Protein AF-A0A525VK36-F1 (afdb_monomer)

Secondary structure (DSSP, 8-state):
---HHHHHHHHHHHHHHHHHHHHHHHHHHHHHHHTT----SHHHHHHHHHHTTSS---HHHHHHHHHHHHGGGTTSTHHHHHHHHHHHHHHHHHHHHHHHHHS----SSTTS--------SSSSS--

Structure (mmCIF, N/CA/C/O backbone):
data_AF-A0A525VK36-F1
#
_entry.id   AF-A0A525VK36-F1
#
loop_
_atom_site.group_PDB
_atom_site.id
_atom_site.type_symbol
_atom_site.label_atom_id
_atom_site.label_alt_id
_atom_site.label_comp_id
_atom_site.label_asym_id
_atom_site.label_entity_id
_atom_site.label_seq_id
_atom_site.pdbx_PDB_ins_code
_atom_site.Cartn_x
_atom_site.Cartn_y
_atom_site.Cartn_z
_atom_site.occupancy
_atom_site.B_iso_or_equiv
_atom_site.auth_seq_id
_atom_site.auth_comp_id
_atom_site.auth_asym_id
_atom_site.auth_atom_id
_atom_site.pdbx_PDB_model_num
ATOM 1 N N . MET A 1 1 ? 21.761 -7.996 -21.242 1.00 42.81 1 MET A N 1
ATOM 2 C CA . MET A 1 1 ? 20.564 -7.701 -22.054 1.00 42.81 1 MET A CA 1
ATOM 3 C C . MET A 1 1 ? 19.357 -8.178 -21.277 1.00 42.81 1 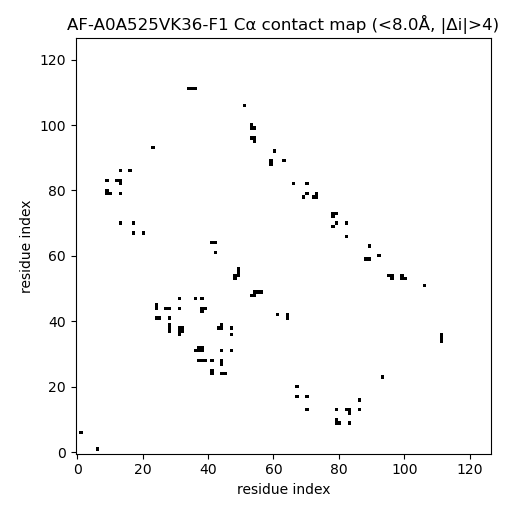MET A C 1
ATOM 5 O O . MET A 1 1 ? 19.270 -9.370 -21.020 1.00 42.81 1 MET A O 1
ATOM 9 N N . VAL A 1 2 ? 18.505 -7.260 -20.821 1.00 56.22 2 VAL A N 1
ATOM 10 C CA . VAL A 1 2 ? 17.192 -7.605 -20.259 1.00 56.22 2 VAL A CA 1
ATOM 11 C C . VAL A 1 2 ? 16.243 -7.714 -21.446 1.00 56.22 2 VAL A C 1
ATOM 13 O O . VAL A 1 2 ? 16.171 -6.794 -22.255 1.00 56.22 2 VAL A O 1
ATOM 16 N N . GLU A 1 3 ? 15.595 -8.859 -21.598 1.00 63.19 3 GLU A N 1
ATOM 17 C CA . GLU A 1 3 ? 14.672 -9.119 -22.700 1.00 63.19 3 GLU A CA 1
ATOM 18 C C . GLU A 1 3 ? 13.477 -8.142 -22.613 1.00 63.19 3 GLU A C 1
ATOM 20 O O . GLU A 1 3 ? 12.939 -7.947 -21.518 1.00 63.19 3 GLU A O 1
ATOM 25 N N . PRO A 1 4 ? 13.067 -7.475 -23.709 1.00 63.41 4 PRO A N 1
ATOM 26 C CA . PRO A 1 4 ? 12.094 -6.373 -23.663 1.00 63.41 4 PRO A CA 1
ATOM 27 C C . PRO A 1 4 ? 10.720 -6.789 -23.113 1.00 63.41 4 PRO A C 1
ATOM 29 O O . PRO A 1 4 ? 10.034 -5.984 -22.482 1.00 63.41 4 PRO A O 1
ATOM 32 N N . GLU A 1 5 ? 10.343 -8.059 -23.275 1.00 69.12 5 GLU A N 1
ATOM 33 C CA . GLU A 1 5 ? 9.128 -8.635 -22.691 1.00 69.12 5 GLU A CA 1
ATOM 34 C C . GLU A 1 5 ? 9.159 -8.609 -21.154 1.00 69.12 5 GLU A C 1
ATOM 36 O O . GLU A 1 5 ? 8.169 -8.262 -20.509 1.00 69.12 5 GLU A O 1
ATOM 41 N N . PHE A 1 6 ? 10.321 -8.876 -20.552 1.00 81.44 6 PHE A N 1
ATOM 42 C CA . PHE A 1 6 ? 10.479 -8.861 -19.100 1.00 81.44 6 PHE A CA 1
ATOM 43 C C . PHE A 1 6 ? 10.307 -7.453 -18.519 1.00 81.44 6 PHE A C 1
ATOM 45 O O . PHE A 1 6 ? 9.685 -7.294 -17.469 1.00 81.44 6 PHE A O 1
ATOM 52 N N . ALA A 1 7 ? 10.822 -6.427 -19.204 1.00 84.12 7 ALA A N 1
ATOM 53 C CA . ALA A 1 7 ? 10.672 -5.038 -18.772 1.00 84.12 7 ALA A CA 1
ATOM 54 C C . ALA A 1 7 ? 9.198 -4.601 -18.781 1.00 84.12 7 ALA A C 1
ATOM 56 O O . ALA A 1 7 ? 8.715 -4.060 -17.787 1.00 84.12 7 ALA A O 1
ATOM 57 N N . LEU A 1 8 ? 8.460 -4.924 -19.849 1.00 88.50 8 LEU A N 1
ATOM 58 C CA . LEU A 1 8 ? 7.035 -4.607 -19.953 1.00 88.50 8 LEU A CA 1
ATOM 59 C C . LEU A 1 8 ? 6.207 -5.306 -18.865 1.00 88.50 8 LEU A C 1
ATOM 61 O O . LEU A 1 8 ? 5.377 -4.672 -18.212 1.00 88.50 8 LEU A O 1
ATOM 65 N N . VAL A 1 9 ? 6.439 -6.604 -18.642 1.00 90.75 9 VAL A N 1
ATOM 66 C CA . VAL A 1 9 ? 5.733 -7.380 -17.607 1.00 90.75 9 VAL A CA 1
ATOM 67 C C . VAL A 1 9 ? 6.035 -6.837 -16.211 1.00 90.75 9 VAL A C 1
ATOM 69 O O . VAL A 1 9 ? 5.120 -6.672 -15.399 1.00 90.75 9 VAL A O 1
ATOM 72 N N . ARG A 1 10 ? 7.304 -6.521 -15.936 1.00 90.06 10 ARG A N 1
ATOM 73 C CA . ARG A 1 10 ? 7.746 -5.932 -14.669 1.00 90.06 10 ARG A CA 1
ATOM 74 C C . ARG A 1 10 ? 7.040 -4.608 -14.400 1.00 90.06 10 ARG A C 1
ATOM 76 O O . ARG A 1 10 ? 6.464 -4.432 -13.328 1.00 90.06 10 ARG A O 1
ATOM 83 N N . ASP A 1 11 ? 7.052 -3.701 -15.368 1.00 89.62 11 ASP A N 1
ATOM 84 C CA . ASP A 1 11 ? 6.496 -2.360 -15.200 1.00 89.62 11 ASP A CA 1
ATOM 85 C C . ASP A 1 11 ? 4.963 -2.411 -15.081 1.00 89.62 11 ASP A C 1
ATOM 87 O O . ASP A 1 11 ? 4.377 -1.726 -14.239 1.00 89.62 11 ASP A O 1
ATOM 91 N N . ALA A 1 12 ? 4.303 -3.312 -15.820 1.00 92.31 12 ALA A N 1
ATOM 92 C CA . ALA A 1 12 ? 2.876 -3.582 -15.662 1.00 92.31 12 ALA A CA 1
ATOM 93 C C . ALA A 1 12 ? 2.535 -4.122 -14.261 1.00 92.31 12 ALA A C 1
ATOM 95 O O . ALA A 1 12 ? 1.540 -3.708 -13.661 1.00 92.31 12 ALA A O 1
ATOM 96 N N . ALA A 1 13 ? 3.354 -5.023 -13.711 1.00 92.69 13 ALA A N 1
ATOM 97 C CA . ALA A 1 13 ? 3.166 -5.546 -12.361 1.00 92.69 13 ALA A CA 1
ATOM 98 C C . ALA A 1 13 ? 3.373 -4.467 -11.287 1.00 92.69 13 ALA A C 1
ATOM 100 O O . ALA A 1 13 ? 2.565 -4.364 -10.364 1.00 92.69 13 ALA A O 1
ATOM 101 N N . ILE A 1 14 ? 4.394 -3.618 -11.434 1.00 91.88 14 ILE A N 1
ATOM 102 C CA . ILE A 1 14 ? 4.622 -2.469 -10.545 1.00 91.88 14 ILE A CA 1
ATOM 103 C C . ILE A 1 14 ? 3.436 -1.505 -10.608 1.00 91.88 14 ILE A C 1
ATOM 105 O O . ILE A 1 14 ? 2.961 -1.046 -9.570 1.00 91.88 14 ILE A O 1
ATOM 109 N N . LYS A 1 15 ? 2.887 -1.249 -11.802 1.00 92.69 15 LYS A N 1
ATOM 110 C CA . LYS A 1 15 ? 1.712 -0.383 -11.927 1.00 92.69 15 LYS A CA 1
ATOM 111 C C . LYS A 1 15 ? 0.479 -0.982 -11.253 1.00 92.69 15 LYS A C 1
ATOM 113 O O . LYS A 1 15 ? -0.263 -0.257 -10.592 1.00 92.69 15 LYS A O 1
ATOM 118 N N . ARG A 1 16 ? 0.287 -2.303 -11.365 1.00 94.81 16 A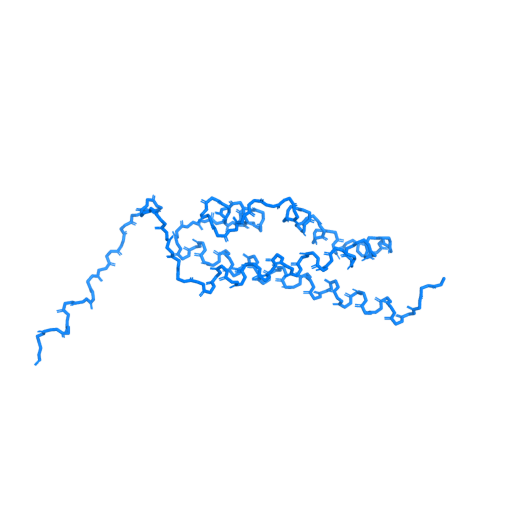RG A N 1
ATOM 119 C CA . ARG A 1 16 ? -0.759 -3.040 -10.633 1.00 94.81 16 ARG A CA 1
ATOM 120 C C . ARG A 1 16 ? -0.605 -2.917 -9.129 1.00 94.81 16 ARG A C 1
ATOM 122 O O . ARG A 1 16 ? -1.593 -2.676 -8.441 1.00 94.81 16 ARG A O 1
ATOM 129 N N . PHE A 1 17 ? 0.618 -3.033 -8.632 1.00 94.31 17 PHE A N 1
ATOM 130 C CA . PHE A 1 17 ? 0.920 -2.800 -7.229 1.00 94.31 17 PHE A CA 1
ATOM 131 C C . PHE A 1 17 ? 0.556 -1.376 -6.791 1.00 94.31 17 PHE A C 1
ATOM 133 O O . PHE A 1 17 ? -0.148 -1.220 -5.797 1.00 94.31 17 PHE A O 1
ATOM 140 N N . GLU A 1 18 ? 0.951 -0.354 -7.553 1.00 93.56 18 GLU A N 1
ATOM 141 C CA . GLU A 1 18 ? 0.729 1.055 -7.204 1.00 93.56 18 GLU A CA 1
ATOM 142 C C . GLU A 1 18 ? -0.758 1.387 -6.999 1.00 93.56 18 GLU A C 1
ATOM 144 O O . GLU A 1 18 ? -1.134 1.926 -5.955 1.00 93.56 18 GLU A O 1
ATOM 149 N N . PHE A 1 19 ? -1.625 1.037 -7.958 1.00 94.06 19 PHE A N 1
ATOM 150 C CA . PHE A 1 19 ? -3.055 1.321 -7.804 1.00 94.06 19 PHE A CA 1
ATOM 151 C C . PHE A 1 19 ? -3.736 0.382 -6.801 1.00 94.06 19 PHE A C 1
ATOM 153 O O . PHE A 1 19 ? -4.683 0.796 -6.139 1.00 94.06 19 PHE A O 1
ATOM 160 N N . THR A 1 20 ? -3.265 -0.863 -6.646 1.00 94.31 20 THR A N 1
ATOM 161 C CA . THR A 1 20 ? -3.819 -1.794 -5.646 1.00 94.31 20 THR A CA 1
ATOM 162 C C . THR A 1 20 ? -3.528 -1.294 -4.238 1.00 94.31 20 THR A C 1
ATOM 164 O O . THR A 1 20 ? -4.433 -1.249 -3.409 1.00 94.31 20 THR A O 1
ATOM 167 N N . TYR A 1 21 ? -2.297 -0.844 -3.986 1.00 94.12 21 TYR A N 1
ATOM 168 C CA . TYR A 1 21 ? -1.930 -0.171 -2.747 1.00 94.12 21 TYR A CA 1
ATOM 169 C C . TYR A 1 21 ? -2.859 1.017 -2.480 1.00 94.12 21 TYR A C 1
ATOM 171 O O . TYR A 1 21 ? -3.424 1.118 -1.392 1.00 94.12 21 TYR A O 1
ATOM 179 N N . GLU A 1 22 ? -3.050 1.885 -3.484 1.00 94.12 22 GLU A N 1
ATOM 180 C CA . GLU A 1 22 ? -3.881 3.088 -3.375 1.00 94.12 22 GLU A CA 1
ATOM 181 C C . GLU A 1 22 ? -5.335 2.771 -3.002 1.00 94.12 22 GLU A C 1
ATOM 183 O O . GLU A 1 22 ? -5.922 3.424 -2.139 1.00 94.12 22 GLU A O 1
ATOM 188 N N . LEU A 1 23 ? -5.904 1.741 -3.629 1.00 93.31 23 LEU A N 1
ATOM 189 C CA . LEU A 1 23 ? -7.253 1.268 -3.335 1.00 93.31 23 LEU A CA 1
ATOM 190 C C . LEU A 1 23 ? -7.357 0.687 -1.927 1.00 93.31 23 LEU A C 1
ATOM 192 O O . LEU A 1 23 ? -8.312 0.997 -1.217 1.00 93.31 23 LEU A O 1
ATOM 196 N N . VAL A 1 24 ? -6.383 -0.129 -1.514 1.00 90.88 24 VAL A N 1
ATOM 197 C CA . VAL A 1 24 ? -6.394 -0.760 -0.192 1.00 90.88 24 VAL A CA 1
ATOM 198 C C . VAL A 1 24 ? -6.364 0.305 0.894 1.00 90.88 24 VAL A C 1
ATOM 200 O O . VAL A 1 24 ? -7.286 0.344 1.700 1.00 90.88 24 VAL A O 1
ATOM 203 N N . TRP A 1 25 ? -5.389 1.219 0.911 1.00 91.12 25 TRP A N 1
ATOM 204 C CA . TRP A 1 25 ? -5.308 2.176 2.023 1.00 91.12 25 TRP A CA 1
ATOM 205 C C . TRP A 1 25 ? -6.506 3.142 2.065 1.00 91.12 25 TRP A C 1
ATOM 207 O O . TRP A 1 25 ? -6.908 3.552 3.152 1.00 91.12 25 TRP A O 1
ATOM 217 N N . LYS A 1 26 ? -7.132 3.453 0.920 1.00 93.06 26 LYS A N 1
ATOM 218 C CA . LYS A 1 26 ? -8.384 4.231 0.867 1.00 93.06 26 LYS A CA 1
ATOM 219 C C . LYS A 1 26 ? -9.602 3.456 1.358 1.00 93.06 26 LYS A C 1
ATOM 221 O O . LYS A 1 26 ? -10.449 4.029 2.039 1.00 93.06 26 LYS A O 1
ATOM 226 N N . ALA A 1 27 ? -9.699 2.164 1.048 1.00 90.38 27 ALA A N 1
ATOM 227 C CA . ALA A 1 27 ? -10.751 1.311 1.598 1.00 90.38 27 ALA A CA 1
ATOM 228 C C . ALA A 1 27 ? -10.652 1.253 3.128 1.00 90.38 27 ALA A C 1
ATOM 230 O O . ALA A 1 27 ? -11.646 1.390 3.833 1.00 90.38 27 ALA A O 1
ATOM 231 N N . VAL A 1 28 ? -9.430 1.140 3.638 1.00 87.75 28 VAL A N 1
ATOM 232 C CA . VAL A 1 28 ? -9.133 1.129 5.073 1.00 87.75 28 VAL A CA 1
ATOM 233 C C . VAL A 1 28 ? -9.457 2.456 5.727 1.00 87.75 28 VAL A C 1
ATOM 235 O O . VAL A 1 28 ? -10.125 2.482 6.753 1.00 87.75 28 VAL A O 1
ATOM 238 N N . GLN A 1 29 ? -9.035 3.557 5.108 1.00 91.94 29 GLN A N 1
ATOM 239 C CA . GLN A 1 29 ? -9.388 4.899 5.549 1.00 91.94 29 GLN A CA 1
ATOM 240 C C . GLN A 1 29 ? -10.901 5.055 5.681 1.00 91.94 29 GLN A C 1
ATOM 242 O O . GLN A 1 29 ? -11.371 5.574 6.688 1.00 91.94 29 GLN A O 1
ATOM 247 N N . ARG A 1 30 ? -11.668 4.571 4.696 1.00 90.75 30 ARG A N 1
ATOM 248 C CA . ARG A 1 30 ? -13.126 4.635 4.754 1.00 90.75 30 ARG A CA 1
ATOM 249 C C . ARG A 1 30 ? -13.685 3.851 5.940 1.00 90.75 30 ARG A C 1
ATOM 251 O O . ARG A 1 30 ? -14.530 4.376 6.652 1.00 90.75 30 ARG A O 1
ATOM 258 N N . VAL A 1 31 ? -13.184 2.642 6.177 1.00 86.06 31 VAL A N 1
ATOM 259 C CA . VAL A 1 31 ? -13.625 1.828 7.318 1.00 86.06 31 VAL A CA 1
ATOM 260 C C . VAL A 1 31 ? -13.280 2.487 8.655 1.00 86.06 31 VAL A C 1
ATOM 262 O O . VAL A 1 31 ? -14.119 2.518 9.549 1.00 86.06 31 VAL A O 1
ATOM 265 N N . LEU A 1 32 ? -12.079 3.053 8.789 1.00 86.38 32 LEU A N 1
ATOM 266 C CA . LEU A 1 32 ? -11.673 3.779 9.994 1.00 86.38 32 LEU A CA 1
ATOM 267 C C . LEU A 1 32 ? -12.548 5.019 10.226 1.00 86.38 32 LEU A C 1
ATOM 269 O O . LEU A 1 32 ? -12.994 5.250 11.348 1.00 86.38 32 LEU A O 1
ATOM 273 N N . TRP A 1 33 ? -12.867 5.772 9.170 1.00 90.12 33 TRP A N 1
ATOM 274 C CA . TRP A 1 33 ? -13.772 6.920 9.258 1.00 90.12 33 TRP A CA 1
ATOM 275 C C . TRP A 1 33 ? -15.184 6.530 9.685 1.00 90.12 33 TRP A C 1
ATOM 277 O O . TRP A 1 33 ? -15.757 7.208 10.534 1.00 90.12 33 TRP A O 1
ATOM 287 N N . ASP A 1 34 ? -15.719 5.426 9.161 1.00 86.56 34 ASP A N 1
ATOM 288 C CA . ASP A 1 34 ? -17.028 4.906 9.574 1.00 86.56 34 ASP A CA 1
ATOM 289 C C . ASP A 1 34 ? -17.026 4.474 11.065 1.00 86.56 34 ASP A C 1
ATOM 291 O O . ASP A 1 34 ? -18.076 4.438 11.703 1.00 86.56 34 ASP A O 1
ATOM 295 N N . GLN A 1 35 ? -15.848 4.206 11.648 1.00 83.00 35 GLN A N 1
ATOM 296 C CA . GLN A 1 35 ? -15.638 3.922 13.077 1.00 83.00 35 GLN A CA 1
ATOM 297 C C . GLN A 1 35 ? -15.289 5.166 13.918 1.00 83.00 35 GLN A C 1
ATOM 299 O O . GLN A 1 35 ? -15.029 5.040 15.114 1.00 83.00 35 GLN A O 1
ATOM 304 N N . GLY A 1 36 ? -15.262 6.361 13.320 1.00 87.50 36 GLY A N 1
ATOM 305 C CA . GLY A 1 36 ? -14.899 7.612 13.996 1.00 87.5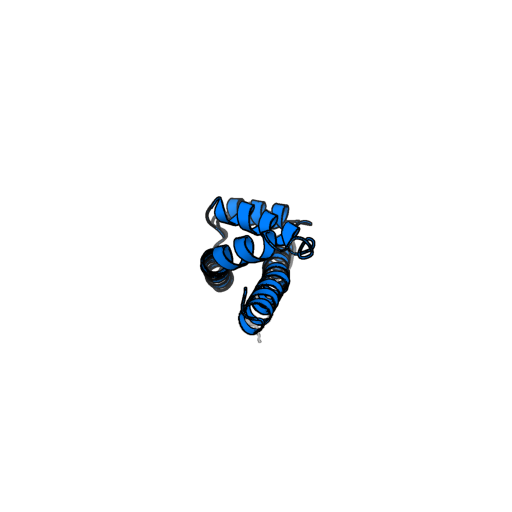0 36 GLY A CA 1
ATOM 306 C C . GLY A 1 36 ? -13.392 7.864 14.130 1.00 87.50 36 GLY A C 1
ATOM 307 O O . GLY A 1 36 ? -12.991 8.867 14.721 1.00 87.50 36 GLY A O 1
ATOM 308 N N . VAL A 1 37 ? -12.541 7.003 13.563 1.00 88.62 37 VAL A N 1
ATOM 309 C CA . VAL A 1 37 ? -11.080 7.153 13.578 1.00 88.62 37 VAL A CA 1
ATOM 310 C C . VAL A 1 37 ? -10.628 7.903 12.328 1.00 88.62 37 VAL A C 1
ATOM 312 O O . VAL A 1 37 ? -10.670 7.383 11.214 1.00 88.62 37 VAL A O 1
ATOM 315 N N . LEU A 1 38 ? -10.170 9.144 12.497 1.00 89.62 38 LEU A N 1
ATOM 316 C CA . LEU A 1 38 ? -9.710 9.977 11.387 1.00 89.62 38 LEU A CA 1
ATOM 317 C C . LEU A 1 38 ? -8.248 9.694 11.032 1.00 89.62 38 LEU A C 1
ATOM 319 O O . LEU A 1 38 ? -7.340 9.983 11.804 1.00 89.62 38 LEU A O 1
ATOM 323 N N . CYS A 1 39 ? -8.009 9.216 9.810 1.00 91.38 39 CYS A N 1
ATOM 324 C CA . CYS A 1 39 ? -6.672 9.129 9.230 1.00 91.38 39 CYS A CA 1
ATOM 325 C C . CYS A 1 39 ? -6.620 9.820 7.857 1.00 91.38 39 CYS A C 1
ATOM 327 O O . CYS A 1 39 ? -7.553 9.722 7.062 1.00 91.38 39 CYS A O 1
ATOM 329 N N . HIS A 1 40 ? -5.526 10.531 7.563 1.00 90.88 40 HIS A N 1
ATOM 330 C CA . HIS A 1 40 ? -5.380 11.337 6.334 1.00 90.88 40 HIS A CA 1
ATOM 331 C C . HIS A 1 40 ? -4.199 10.925 5.449 1.00 90.88 40 HIS A C 1
ATOM 333 O O . HIS A 1 40 ? -4.029 11.451 4.352 1.00 90.88 40 HIS A O 1
ATOM 339 N N . SER A 1 41 ? -3.378 9.983 5.907 1.00 92.12 41 SER A N 1
ATOM 340 C CA . SER A 1 41 ? -2.243 9.456 5.155 1.00 92.12 41 SER A CA 1
ATOM 341 C C . SER A 1 41 ? -2.245 7.937 5.220 1.00 92.12 41 SER A C 1
ATOM 343 O O . SER A 1 41 ? -2.681 7.366 6.214 1.00 92.12 41 SER A O 1
ATOM 345 N N . SER A 1 42 ? -1.718 7.278 4.189 1.00 91.44 42 SER A N 1
ATOM 346 C CA . SER A 1 42 ? -1.608 5.813 4.160 1.00 91.44 42 SER A CA 1
ATOM 347 C C . SER A 1 42 ? -0.823 5.260 5.356 1.00 91.44 42 SER A C 1
ATOM 349 O O . SER A 1 42 ? -1.266 4.305 5.987 1.00 91.44 42 SER A O 1
ATOM 351 N N . LYS A 1 43 ? 0.282 5.917 5.734 1.00 91.00 43 LYS A N 1
ATOM 352 C CA . LYS A 1 43 ? 1.055 5.589 6.942 1.00 91.00 43 LYS A CA 1
ATOM 353 C C . LYS A 1 43 ? 0.237 5.768 8.225 1.00 91.00 43 LYS A C 1
ATOM 355 O O . LYS A 1 43 ? 0.288 4.905 9.093 1.00 91.00 43 LYS A O 1
ATOM 360 N N . GLY A 1 44 ? -0.519 6.862 8.337 1.00 91.00 44 GLY A N 1
ATOM 361 C CA . GLY A 1 44 ? -1.394 7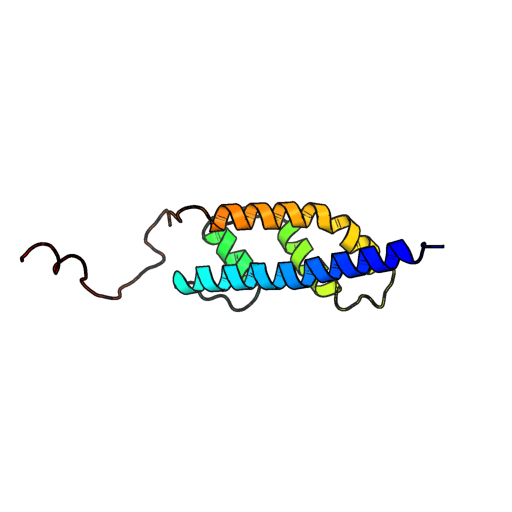.111 9.484 1.00 91.00 44 GLY A CA 1
ATOM 362 C C . GLY A 1 44 ? -2.503 6.068 9.589 1.00 91.00 44 GLY A C 1
ATOM 363 O O . GLY A 1 44 ? -2.652 5.446 10.629 1.00 91.00 44 GLY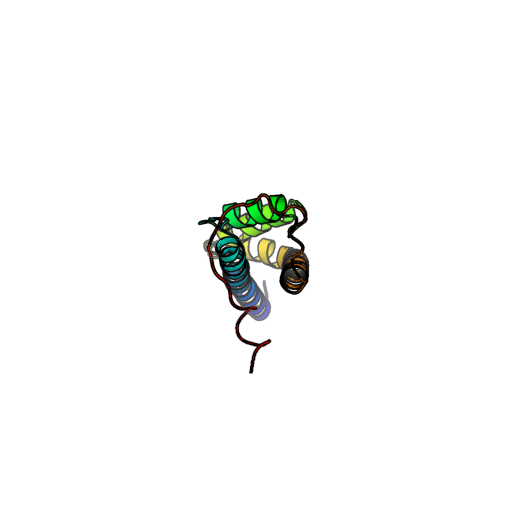 A O 1
ATOM 364 N N . CYS A 1 45 ? -3.213 5.803 8.490 1.00 91.06 45 CYS A N 1
ATOM 365 C CA . CYS A 1 45 ? -4.264 4.789 8.453 1.00 91.06 45 CYS A CA 1
ATOM 366 C C . CYS A 1 45 ? -3.721 3.409 8.827 1.00 91.06 45 CYS A C 1
ATOM 368 O O . CYS A 1 45 ? -4.328 2.714 9.630 1.00 91.06 45 CYS A O 1
ATOM 370 N N . LEU A 1 46 ? -2.547 3.032 8.312 1.00 88.88 46 LEU A N 1
ATOM 371 C CA . LEU A 1 46 ? -1.900 1.781 8.689 1.00 88.88 46 LEU A CA 1
ATOM 372 C C . LEU A 1 46 ? -1.571 1.729 10.193 1.00 88.88 46 LEU A C 1
ATOM 374 O O . LEU A 1 46 ? -1.846 0.717 10.832 1.00 88.88 46 LEU A O 1
ATOM 378 N N . SER A 1 47 ? -1.031 2.805 10.769 1.00 88.94 47 SER A N 1
ATOM 379 C CA . SER A 1 47 ? -0.760 2.871 12.211 1.00 88.94 47 SER A CA 1
ATOM 380 C C . SER A 1 47 ? -2.028 2.625 13.032 1.00 88.94 47 SER A C 1
ATOM 382 O O . SER A 1 47 ? -2.013 1.816 13.956 1.00 88.94 47 SER A O 1
ATOM 384 N N . GLU A 1 48 ? -3.142 3.254 12.651 1.00 89.12 48 GLU A N 1
ATOM 385 C CA . GLU A 1 48 ? -4.434 3.040 13.312 1.00 89.12 48 GLU A CA 1
ATOM 386 C C . GLU A 1 48 ? -4.910 1.595 13.184 1.00 89.12 48 GLU A C 1
ATOM 388 O O . GLU A 1 48 ? -5.461 1.027 14.121 1.00 89.12 48 GLU A O 1
ATOM 393 N N . THR A 1 49 ? -4.638 0.937 12.058 1.00 85.44 49 THR A N 1
ATOM 394 C CA . THR A 1 49 ? -5.039 -0.465 11.883 1.00 85.44 49 THR A CA 1
ATOM 395 C C . THR A 1 49 ? -4.288 -1.435 12.780 1.00 85.44 49 THR A C 1
ATOM 397 O O . THR A 1 49 ? -4.841 -2.482 13.118 1.00 85.44 49 THR A O 1
ATOM 400 N N . PHE A 1 50 ? -3.074 -1.088 13.212 1.00 86.50 50 PHE A N 1
ATOM 401 C CA . PHE A 1 50 ? -2.365 -1.841 14.245 1.00 86.50 50 PHE A CA 1
ATOM 402 C C . PHE A 1 50 ? -2.988 -1.594 15.622 1.00 86.50 50 PHE A C 1
ATOM 404 O O . PHE A 1 50 ? -3.255 -2.551 16.346 1.00 86.50 50 PHE A O 1
ATOM 411 N N . THR A 1 51 ? -3.314 -0.338 15.946 1.00 84.56 51 THR A N 1
ATOM 412 C CA . THR A 1 51 ? -3.994 0.035 17.200 1.00 84.56 51 THR A CA 1
ATOM 413 C C . THR A 1 51 ? -5.362 -0.640 17.338 1.00 84.56 51 THR A C 1
ATOM 415 O O . THR A 1 51 ? -5.700 -1.155 18.401 1.00 84.56 51 THR A O 1
ATOM 418 N N . CYS A 1 52 ? -6.138 -0.697 16.254 1.00 79.81 52 CYS A N 1
ATOM 419 C CA . CYS A 1 52 ? -7.448 -1.346 16.216 1.00 79.81 52 CYS A CA 1
ATOM 420 C C . CYS A 1 52 ? -7.371 -2.882 16.117 1.00 79.81 52 CYS A C 1
ATOM 422 O O . CYS A 1 52 ? -8.410 -3.542 16.130 1.00 79.81 52 CYS A O 1
ATOM 424 N N . GLY A 1 53 ? -6.172 -3.464 15.989 1.00 79.50 53 GLY A N 1
ATOM 425 C CA . GLY A 1 53 ? -5.974 -4.912 15.863 1.00 79.50 53 GLY A CA 1
ATOM 426 C C . GLY A 1 53 ? -6.428 -5.510 14.526 1.00 79.50 53 GLY A C 1
ATOM 427 O O . GLY A 1 53 ? -6.615 -6.723 14.432 1.00 79.50 53 GLY A O 1
ATOM 428 N N . LEU A 1 54 ? -6.611 -4.684 13.492 1.00 78.06 54 LEU A N 1
ATOM 429 C CA . LEU A 1 54 ? -6.996 -5.124 12.149 1.00 78.06 54 LEU A CA 1
ATOM 430 C C . LEU A 1 54 ? -5.837 -5.808 11.417 1.00 78.06 54 LEU A C 1
ATOM 432 O O . LEU A 1 54 ? -6.031 -6.775 10.681 1.00 78.06 54 LEU A O 1
ATOM 436 N N . ALA A 1 55 ? -4.630 -5.284 11.605 1.00 80.81 55 ALA A N 1
ATOM 437 C CA . ALA A 1 55 ? -3.410 -5.830 11.041 1.00 80.81 55 ALA A CA 1
ATOM 438 C C . ALA A 1 55 ? -2.397 -6.088 12.157 1.00 80.81 55 ALA A C 1
ATOM 440 O O . ALA A 1 55 ? -2.390 -5.411 13.183 1.00 80.81 55 ALA A O 1
ATOM 441 N N . GLN A 1 56 ? -1.530 -7.076 11.953 1.00 81.69 56 GLN A N 1
ATOM 442 C CA . GLN A 1 56 ? -0.377 -7.277 12.824 1.00 81.69 56 GLN A CA 1
ATOM 443 C C . GLN A 1 56 ? 0.725 -6.298 12.436 1.00 81.69 56 GLN A C 1
ATOM 445 O O . GLN A 1 56 ? 0.959 -6.076 11.242 1.00 81.69 56 GLN A O 1
ATOM 450 N N . ASP A 1 57 ? 1.411 -5.770 13.447 1.00 80.50 57 ASP A N 1
ATOM 451 C CA . ASP A 1 57 ? 2.618 -4.979 13.252 1.00 80.50 57 ASP A CA 1
ATOM 452 C C . ASP A 1 57 ? 3.670 -5.847 12.549 1.00 80.50 57 ASP A C 1
ATOM 454 O O . ASP A 1 57 ? 4.152 -6.851 13.080 1.00 80.50 57 ASP A O 1
ATOM 458 N N . ASN A 1 58 ? 3.939 -5.512 11.291 1.00 86.44 58 ASN A N 1
ATOM 459 C CA . ASN A 1 58 ? 4.869 -6.227 10.436 1.00 86.44 58 ASN A CA 1
ATOM 460 C C . ASN A 1 58 ? 5.732 -5.195 9.699 1.00 86.44 58 ASN A C 1
ATOM 462 O O . ASN A 1 58 ? 5.185 -4.363 8.965 1.00 86.44 58 ASN A O 1
ATOM 466 N N . PRO A 1 59 ? 7.071 -5.260 9.817 1.00 88.19 59 PRO A N 1
ATOM 467 C CA . PRO A 1 59 ? 7.969 -4.297 9.179 1.00 88.19 59 PRO A CA 1
ATOM 468 C C . PRO A 1 59 ? 7.834 -4.263 7.650 1.00 88.19 59 PRO A C 1
ATOM 470 O O . PRO A 1 59 ? 8.143 -3.245 7.027 1.00 88.19 59 PRO A O 1
ATOM 473 N N . LEU A 1 60 ? 7.317 -5.332 7.028 1.00 90.94 60 LEU A N 1
ATOM 474 C CA . LEU A 1 60 ? 7.036 -5.364 5.592 1.00 90.94 60 LEU A CA 1
ATOM 475 C C . LEU A 1 60 ? 6.038 -4.285 5.158 1.00 90.94 60 LEU A C 1
ATOM 477 O O . LEU A 1 60 ? 6.104 -3.841 4.014 1.00 90.94 60 LEU A O 1
ATOM 481 N N . TRP A 1 61 ? 5.153 -3.826 6.047 1.00 89.44 61 TRP A N 1
ATOM 482 C CA . TRP A 1 61 ? 4.242 -2.731 5.733 1.00 89.44 61 TRP A CA 1
ATOM 483 C C . TRP A 1 61 ? 4.975 -1.413 5.504 1.00 89.44 61 TRP A C 1
ATOM 485 O O . TRP A 1 61 ? 4.694 -0.717 4.532 1.00 89.44 61 TRP A O 1
ATOM 495 N N . ILE A 1 62 ? 5.932 -1.085 6.374 1.00 89.56 62 ILE A N 1
ATOM 496 C CA . ILE A 1 62 ? 6.733 0.140 6.260 1.00 89.56 62 ILE A CA 1
ATOM 497 C C . ILE A 1 62 ? 7.532 0.093 4.959 1.00 89.56 62 ILE A C 1
ATOM 499 O O . ILE A 1 62 ? 7.457 1.026 4.161 1.00 89.56 62 ILE A O 1
ATOM 503 N N . ARG A 1 63 ? 8.183 -1.045 4.693 1.00 93.00 63 ARG A N 1
ATOM 504 C CA . ARG A 1 63 ? 8.901 -1.276 3.436 1.00 93.00 63 ARG A CA 1
ATOM 505 C C . ARG A 1 63 ? 7.988 -1.126 2.217 1.00 93.00 63 ARG A C 1
ATOM 507 O O . ARG A 1 63 ? 8.396 -0.538 1.229 1.00 93.00 63 ARG A O 1
ATOM 514 N N . MET A 1 64 ? 6.748 -1.616 2.270 1.00 93.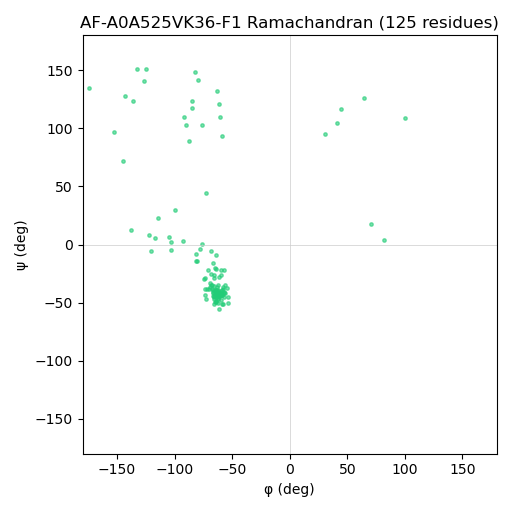75 64 MET A N 1
ATOM 515 C CA . MET A 1 64 ? 5.790 -1.466 1.168 1.00 93.75 64 MET A CA 1
ATOM 516 C C . MET A 1 64 ? 5.410 0.001 0.910 1.00 93.75 64 MET A C 1
ATOM 518 O O . MET A 1 64 ? 5.276 0.404 -0.245 1.00 93.75 64 MET A O 1
ATOM 522 N N . ILE A 1 65 ? 5.238 0.807 1.965 1.00 92.50 65 ILE A N 1
ATOM 523 C CA . ILE A 1 65 ? 4.961 2.250 1.848 1.00 92.50 65 ILE A CA 1
ATOM 524 C C . ILE A 1 65 ? 6.148 2.972 1.189 1.00 92.50 65 ILE A C 1
ATOM 526 O O . ILE A 1 65 ? 5.959 3.846 0.335 1.00 92.50 65 ILE A O 1
ATOM 530 N N . GLU A 1 66 ? 7.368 2.601 1.574 1.00 91.25 66 GLU A N 1
ATOM 531 C CA . GLU A 1 66 ? 8.604 3.123 0.987 1.00 91.25 66 GLU A CA 1
ATOM 532 C C . GLU A 1 66 ? 8.740 2.706 -0.484 1.00 91.25 66 GLU A C 1
ATOM 534 O O . GLU A 1 66 ? 8.860 3.576 -1.346 1.00 91.25 66 GLU A O 1
ATOM 539 N N . ASP A 1 67 ? 8.594 1.415 -0.799 1.00 92.19 67 ASP A N 1
ATOM 540 C CA . ASP A 1 67 ? 8.643 0.887 -2.170 1.00 92.19 67 ASP A CA 1
ATOM 541 C C . ASP A 1 67 ? 7.581 1.548 -3.063 1.00 92.19 67 ASP A C 1
ATOM 543 O O . ASP A 1 67 ? 7.882 1.911 -4.201 1.00 92.19 67 ASP A O 1
ATOM 547 N N . ARG A 1 68 ? 6.369 1.814 -2.546 1.00 91.38 68 ARG A N 1
ATOM 548 C CA . ARG A 1 68 ? 5.349 2.604 -3.262 1.00 91.38 68 ARG A CA 1
ATOM 549 C C . ARG A 1 68 ? 5.807 4.032 -3.522 1.00 91.38 68 ARG A C 1
ATOM 551 O O . ARG A 1 68 ? 5.532 4.577 -4.584 1.00 91.38 68 ARG A O 1
ATOM 558 N N . SER A 1 69 ? 6.482 4.667 -2.572 1.00 89.06 69 SER A N 1
ATOM 559 C CA . SER A 1 69 ? 7.020 6.017 -2.778 1.00 89.06 69 SER A CA 1
ATOM 560 C C . SER A 1 69 ? 8.117 6.023 -3.846 1.00 89.06 69 SER A C 1
ATOM 562 O O . SER A 1 69 ? 8.277 7.015 -4.548 1.00 89.06 69 SER A O 1
ATOM 564 N N . PHE A 1 70 ? 8.810 4.900 -4.045 1.00 88.69 70 PHE A N 1
ATOM 565 C CA . PHE A 1 70 ? 9.809 4.742 -5.095 1.00 88.69 70 PHE A CA 1
ATOM 566 C C . PHE A 1 70 ? 9.251 4.413 -6.485 1.00 88.69 70 PHE A C 1
ATOM 568 O O . PHE A 1 70 ? 9.975 4.584 -7.467 1.00 88.69 70 PHE A O 1
ATOM 575 N N . THR A 1 71 ? 7.978 4.020 -6.629 1.00 87.25 71 THR A N 1
ATOM 576 C CA . THR A 1 71 ? 7.407 3.709 -7.957 1.00 87.25 71 THR A CA 1
ATOM 577 C C . THR A 1 71 ? 7.295 4.929 -8.874 1.00 87.25 71 THR A C 1
ATOM 579 O O . THR A 1 71 ? 7.158 4.762 -10.082 1.00 87.25 71 THR A O 1
ATOM 582 N N . VAL A 1 72 ? 7.391 6.156 -8.347 1.00 83.19 72 VAL A N 1
ATOM 583 C CA . VAL A 1 72 ? 7.466 7.384 -9.167 1.00 83.19 72 VAL A CA 1
ATOM 584 C C . VAL A 1 72 ? 8.879 7.653 -9.702 1.00 83.19 72 VAL A C 1
ATOM 586 O O . VAL A 1 72 ? 9.053 8.456 -10.615 1.00 83.19 72 VAL A O 1
ATOM 589 N N . HIS A 1 73 ? 9.889 6.963 -9.162 1.00 79.69 73 HIS A N 1
ATOM 590 C CA . HIS A 1 73 ? 11.301 7.085 -9.533 1.00 79.69 73 HIS A CA 1
ATOM 591 C C . HIS A 1 73 ? 11.759 5.965 -10.487 1.00 79.69 73 HIS A C 1
ATOM 593 O O . HIS A 1 73 ? 12.928 5.579 -10.508 1.00 79.69 73 HIS A O 1
ATOM 599 N N . THR A 1 74 ? 10.839 5.445 -11.305 1.00 69.50 74 THR A N 1
ATOM 600 C CA . THR A 1 74 ? 11.065 4.342 -12.261 1.00 69.50 74 THR A CA 1
ATOM 601 C C . THR A 1 74 ? 12.058 4.661 -13.379 1.00 69.50 74 THR A C 1
ATOM 603 O O . THR A 1 74 ? 12.482 3.747 -14.078 1.00 69.50 74 THR A O 1
ATOM 606 N N . TYR A 1 75 ? 12.494 5.919 -13.514 1.00 73.44 75 TYR A N 1
ATOM 607 C CA . TYR A 1 75 ? 13.590 6.316 -14.405 1.00 73.44 75 TYR A CA 1
ATOM 608 C C . TYR A 1 75 ? 14.951 5.724 -13.997 1.00 73.44 75 TYR A C 1
ATOM 610 O O . TYR A 1 75 ? 15.859 5.657 -14.821 1.00 73.44 75 TYR A O 1
ATOM 618 N N . ASN A 1 76 ? 15.118 5.287 -12.743 1.00 75.69 76 ASN A N 1
ATOM 619 C CA . ASN A 1 76 ? 16.293 4.536 -12.308 1.00 75.69 76 ASN A CA 1
ATOM 620 C C . ASN A 1 76 ? 16.040 3.033 -12.489 1.00 75.69 76 ASN A C 1
ATOM 622 O O . ASN A 1 76 ? 15.374 2.423 -11.659 1.00 75.69 76 ASN A O 1
ATOM 626 N N . GLU A 1 77 ? 16.608 2.422 -13.531 1.00 71.62 77 GLU A N 1
ATOM 627 C CA . GLU A 1 77 ? 16.344 1.023 -13.915 1.00 71.62 77 GLU A CA 1
ATOM 628 C C . GLU A 1 77 ? 16.629 -0.026 -12.821 1.00 71.62 77 GLU A C 1
ATOM 630 O O . GLU A 1 77 ? 16.064 -1.124 -12.854 1.00 71.62 77 GLU A O 1
ATOM 635 N N . SER A 1 78 ? 17.466 0.296 -11.828 1.00 77.88 78 SER A N 1
ATOM 636 C CA . SER A 1 78 ? 17.766 -0.609 -10.710 1.00 77.88 78 SER A CA 1
ATOM 637 C C . SER A 1 78 ? 16.614 -0.731 -9.699 1.00 77.88 78 SER A C 1
ATOM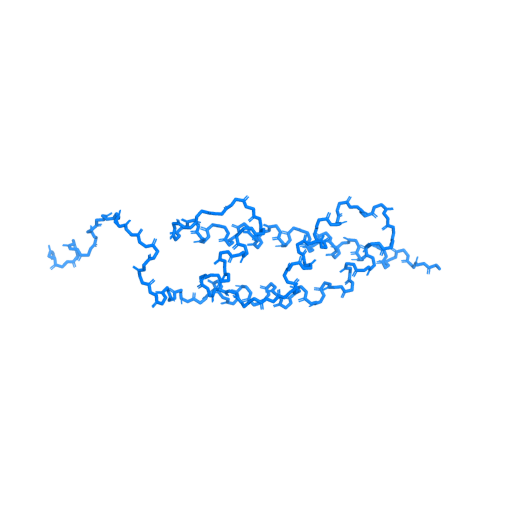 639 O O . SER A 1 78 ? 16.423 -1.795 -9.104 1.00 77.88 78 SER A O 1
ATOM 641 N N . MET A 1 79 ? 15.793 0.316 -9.557 1.00 82.06 79 MET A N 1
ATOM 642 C CA . MET A 1 79 ? 14.699 0.387 -8.580 1.00 82.06 79 MET A CA 1
ATOM 643 C C . MET A 1 79 ? 13.504 -0.516 -8.944 1.00 82.06 79 MET A C 1
ATOM 645 O O . MET A 1 79 ? 13.077 -1.297 -8.088 1.00 82.06 79 MET A O 1
ATOM 649 N N . PRO A 1 80 ? 12.992 -0.524 -10.195 1.00 82.50 80 PRO A N 1
ATOM 650 C CA . PRO A 1 80 ? 11.925 -1.431 -10.615 1.00 82.50 80 PRO A CA 1
ATOM 651 C C . PRO A 1 80 ? 12.240 -2.905 -10.358 1.00 82.50 80 PRO A C 1
ATOM 653 O O . PRO A 1 80 ? 11.359 -3.676 -9.988 1.00 82.50 80 PRO A O 1
ATOM 656 N N . VAL A 1 81 ? 13.500 -3.319 -10.532 1.00 86.44 81 VAL A N 1
ATOM 657 C CA . VAL A 1 81 ? 13.908 -4.715 -10.309 1.00 86.44 81 VAL A CA 1
ATOM 658 C C . VAL A 1 81 ? 13.802 -5.092 -8.831 1.00 86.44 81 VAL A C 1
ATOM 660 O O . VAL A 1 81 ? 13.346 -6.194 -8.522 1.00 86.44 81 VAL A O 1
ATOM 663 N N . ALA A 1 82 ? 14.195 -4.196 -7.924 1.00 88.25 82 ALA A N 1
ATOM 664 C CA . ALA A 1 82 ? 14.078 -4.421 -6.487 1.00 88.25 82 ALA A CA 1
ATOM 665 C C . ALA A 1 82 ? 12.605 -4.510 -6.052 1.00 88.25 82 ALA A C 1
ATOM 667 O O . ALA A 1 82 ? 12.218 -5.503 -5.438 1.00 88.25 82 ALA A O 1
ATOM 668 N N . ILE A 1 83 ? 11.776 -3.545 -6.468 1.00 90.06 83 ILE A N 1
ATOM 669 C CA . ILE A 1 83 ? 10.341 -3.501 -6.139 1.00 90.06 83 ILE A CA 1
ATOM 670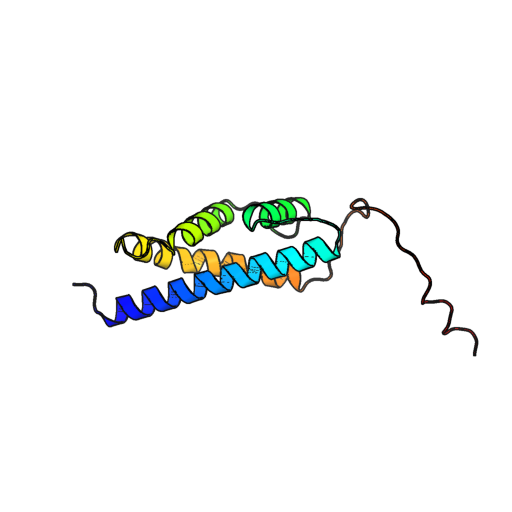 C C . ILE A 1 83 ? 9.627 -4.746 -6.677 1.00 90.06 83 ILE A C 1
ATOM 672 O O . ILE A 1 83 ? 8.866 -5.388 -5.955 1.00 90.06 83 ILE A O 1
ATOM 676 N N . TYR A 1 84 ? 9.911 -5.142 -7.924 1.00 90.94 84 TYR A N 1
ATOM 677 C CA . TYR A 1 84 ? 9.300 -6.320 -8.546 1.00 90.94 84 TYR A CA 1
ATOM 678 C C . TYR A 1 84 ? 9.553 -7.610 -7.753 1.00 90.94 84 TYR A C 1
ATOM 680 O O . TYR A 1 84 ? 8.666 -8.457 -7.647 1.00 90.94 84 TYR A O 1
ATOM 688 N N . ARG A 1 85 ? 10.743 -7.755 -7.153 1.00 90.94 85 ARG A N 1
ATOM 689 C CA . ARG A 1 85 ? 11.073 -8.904 -6.293 1.00 90.94 85 ARG A CA 1
ATOM 690 C C . ARG A 1 85 ? 10.277 -8.893 -4.984 1.00 90.94 85 ARG A C 1
ATOM 692 O O . ARG A 1 85 ? 9.880 -9.965 -4.534 1.00 90.94 85 ARG A O 1
ATOM 699 N N . SER A 1 86 ? 10.003 -7.715 -4.420 1.00 92.44 86 SER A N 1
ATOM 700 C CA . SER A 1 86 ? 9.201 -7.548 -3.198 1.00 92.44 86 SER A CA 1
ATOM 701 C C . SER A 1 86 ? 7.703 -7.834 -3.404 1.00 92.44 86 SER A C 1
ATOM 703 O O . SER A 1 86 ? 7.004 -8.154 -2.444 1.00 92.44 86 SER A O 1
ATOM 705 N N . LEU A 1 87 ? 7.177 -7.757 -4.638 1.00 92.50 87 LEU A N 1
ATOM 706 C CA . LEU A 1 87 ? 5.724 -7.817 -4.897 1.00 92.50 87 LEU A CA 1
ATOM 707 C C . LEU A 1 87 ? 5.034 -9.075 -4.353 1.00 92.50 87 LEU A C 1
ATOM 709 O O . LEU A 1 87 ? 3.892 -8.996 -3.902 1.00 92.50 87 LEU A O 1
ATOM 713 N N . LYS A 1 88 ? 5.716 -10.227 -4.366 1.00 90.12 88 LYS A N 1
ATOM 714 C CA . LYS A 1 88 ? 5.168 -11.478 -3.812 1.00 90.12 88 LYS A CA 1
ATOM 715 C C . LYS A 1 88 ? 4.907 -11.378 -2.308 1.00 90.12 88 LYS A C 1
ATOM 717 O O . LYS A 1 88 ? 3.926 -11.929 -1.818 1.00 90.12 88 LYS A O 1
ATOM 722 N N . GLU A 1 89 ? 5.764 -10.665 -1.580 1.00 91.69 89 GLU A N 1
ATOM 723 C CA . GLU A 1 89 ? 5.606 -10.436 -0.141 1.00 91.69 89 GLU A CA 1
ATOM 724 C C . GLU A 1 89 ? 4.418 -9.494 0.118 1.00 91.69 89 GLU A C 1
ATOM 726 O O . GLU A 1 89 ? 3.618 -9.726 1.025 1.00 91.69 89 GLU A O 1
ATOM 731 N N . TYR A 1 90 ? 4.236 -8.478 -0.734 1.00 93.44 90 TYR A N 1
ATOM 732 C CA . TYR A 1 90 ? 3.127 -7.520 -0.633 1.00 93.44 90 TYR A CA 1
ATOM 733 C C . TYR A 1 90 ? 1.767 -8.133 -0.951 1.00 93.44 90 TYR A C 1
ATOM 735 O O . TYR A 1 90 ? 0.768 -7.777 -0.328 1.00 93.44 90 TYR A O 1
ATOM 743 N N . GLU A 1 91 ? 1.711 -9.107 -1.861 1.00 91.31 91 GLU A N 1
ATOM 744 C CA . GLU A 1 91 ? 0.480 -9.850 -2.131 1.00 91.31 91 GLU A CA 1
ATOM 745 C C . GLU A 1 91 ? -0.072 -10.518 -0.857 1.00 91.31 91 GLU A C 1
ATOM 747 O O . GLU A 1 91 ? -1.277 -10.468 -0.591 1.00 91.31 91 GLU A O 1
ATOM 752 N N . LEU A 1 92 ? 0.804 -11.104 -0.031 1.00 90.25 92 LEU A N 1
ATOM 753 C CA . LEU A 1 92 ? 0.410 -11.739 1.230 1.00 90.25 92 LEU A CA 1
ATOM 754 C C . LEU A 1 92 ? -0.164 -10.723 2.221 1.00 90.25 92 LEU A C 1
ATOM 756 O O . LEU A 1 92 ? -1.166 -11.009 2.886 1.00 90.25 92 LEU A O 1
ATOM 760 N N . LEU A 1 93 ? 0.427 -9.526 2.274 1.00 89.62 93 LEU A N 1
ATOM 761 C CA . LEU A 1 93 ? -0.071 -8.419 3.084 1.00 89.62 93 LEU A CA 1
ATOM 762 C C . LEU A 1 93 ? -1.470 -7.987 2.633 1.00 89.62 93 LEU A C 1
ATOM 764 O O . LEU A 1 93 ? -2.389 -7.975 3.454 1.00 89.62 93 LEU A O 1
ATOM 768 N N . PHE A 1 94 ? -1.690 -7.745 1.337 1.00 89.75 94 PHE A N 1
ATOM 769 C CA . PHE A 1 94 ? -3.021 -7.388 0.827 1.00 89.75 94 PHE A CA 1
ATOM 770 C C . PHE A 1 94 ? -4.069 -8.471 1.106 1.00 89.75 94 PHE A C 1
ATOM 772 O O . PHE A 1 94 ? -5.185 -8.161 1.522 1.00 89.75 94 PHE A O 1
ATOM 779 N N . ARG A 1 95 ? -3.712 -9.753 0.963 1.00 88.50 95 ARG A N 1
ATOM 780 C CA . ARG A 1 95 ? -4.608 -10.873 1.299 1.00 88.50 95 ARG A CA 1
ATOM 781 C C . ARG A 1 95 ? -4.929 -10.954 2.789 1.00 88.50 95 ARG A C 1
ATOM 783 O O . ARG A 1 95 ? -6.035 -11.361 3.146 1.00 88.50 95 ARG A O 1
ATOM 790 N N . SER A 1 96 ? -3.982 -10.630 3.671 1.00 85.38 96 SER A N 1
ATOM 791 C CA . SER A 1 96 ? -4.269 -10.530 5.109 1.00 85.38 96 SER A CA 1
ATOM 792 C C . SER A 1 96 ? -5.283 -9.420 5.385 1.00 85.38 96 SER A C 1
ATOM 794 O O . SER A 1 96 ? -6.270 -9.669 6.071 1.00 85.38 96 SER A O 1
ATOM 796 N N . TYR A 1 97 ? -5.122 -8.266 4.735 1.00 83.25 97 TYR A N 1
ATOM 797 C CA . TYR A 1 97 ? -6.023 -7.130 4.883 1.00 83.25 97 TYR A CA 1
ATOM 798 C C . TYR A 1 97 ? -7.436 -7.420 4.393 1.00 83.25 97 TYR A C 1
ATOM 800 O O . TYR A 1 97 ? -8.391 -7.197 5.122 1.00 83.25 97 TYR A O 1
ATOM 808 N N . LEU A 1 98 ? -7.587 -7.979 3.189 1.00 83.94 98 LEU A N 1
ATOM 809 C CA . LEU A 1 98 ? -8.903 -8.325 2.641 1.00 83.94 98 LEU A CA 1
ATOM 810 C C . LEU A 1 98 ? -9.661 -9.308 3.539 1.00 83.94 98 LEU A C 1
ATOM 812 O O . LEU A 1 98 ? -10.867 -9.167 3.733 1.00 83.94 98 LEU A O 1
ATOM 816 N N . ARG A 1 99 ? -8.953 -10.284 4.119 1.00 83.06 99 ARG A N 1
ATOM 817 C CA . ARG A 1 99 ? -9.547 -11.213 5.090 1.00 83.06 99 ARG A CA 1
ATOM 818 C C . ARG A 1 99 ? -9.995 -10.499 6.359 1.00 83.06 99 ARG A C 1
ATOM 820 O O . ARG A 1 99 ? -11.075 -10.795 6.854 1.00 83.06 99 ARG A O 1
ATOM 827 N N . ALA A 1 100 ? -9.189 -9.566 6.854 1.00 80.06 100 ALA A N 1
ATOM 828 C CA . ALA A 1 100 ? -9.509 -8.799 8.048 1.00 80.06 100 ALA A CA 1
ATOM 829 C C . ALA A 1 100 ? -10.708 -7.857 7.818 1.00 80.06 100 ALA A C 1
ATOM 831 O O . ALA A 1 100 ? -11.586 -7.769 8.669 1.00 80.06 100 ALA A O 1
ATOM 832 N N . LEU A 1 101 ? -10.806 -7.242 6.631 1.00 76.44 101 LEU A N 1
ATOM 833 C CA . LEU A 1 101 ? -11.934 -6.387 6.247 1.00 76.44 101 LEU A CA 1
ATOM 834 C C . LEU A 1 101 ? -13.256 -7.161 6.091 1.00 76.44 101 LEU A C 1
ATOM 836 O O . LEU A 1 101 ? -14.316 -6.616 6.392 1.00 76.44 101 LEU A O 1
ATOM 840 N N . GLY A 1 102 ? -13.201 -8.406 5.604 1.00 70.75 102 GLY A N 1
ATOM 841 C CA . GLY A 1 102 ? -14.379 -9.251 5.375 1.00 70.75 102 GLY A CA 1
ATOM 842 C C . GLY A 1 102 ? -14.913 -9.978 6.615 1.00 70.75 102 GLY A C 1
ATOM 843 O O . GLY A 1 102 ? -15.971 -10.601 6.541 1.00 70.75 102 GLY A O 1
ATOM 844 N N . ALA A 1 103 ? -14.200 -9.933 7.741 1.00 65.12 103 ALA A N 1
ATOM 845 C CA . ALA A 1 103 ? -14.664 -10.507 8.998 1.00 65.12 103 ALA A CA 1
ATOM 846 C C . ALA A 1 103 ? -15.619 -9.536 9.722 1.00 65.12 103 ALA A C 1
ATOM 848 O O . ALA A 1 103 ? -15.445 -8.325 9.614 1.00 65.12 103 ALA A O 1
ATOM 849 N N . PRO A 1 104 ? -16.621 -10.021 10.484 1.00 56.12 104 PRO A N 1
ATOM 850 C CA . PRO A 1 104 ? -17.403 -9.161 11.366 1.00 56.12 104 PRO A CA 1
ATOM 851 C C . PRO A 1 104 ? -16.475 -8.530 12.408 1.00 56.12 104 PRO A C 1
ATOM 853 O O . PRO A 1 104 ? -15.793 -9.220 13.169 1.00 56.12 104 PRO A O 1
ATOM 856 N N . TRP A 1 105 ? -16.434 -7.203 12.412 1.00 54.56 105 TRP A N 1
ATOM 857 C CA . TRP A 1 105 ? -15.502 -6.429 13.216 1.00 54.56 105 TRP A CA 1
ATOM 858 C C . TRP A 1 105 ? -15.966 -6.423 14.661 1.00 54.56 105 TRP A C 1
ATOM 860 O O . TRP A 1 105 ? -16.899 -5.712 15.030 1.00 54.56 105 TRP A O 1
ATOM 870 N N . ASN A 1 106 ? -15.312 -7.230 15.488 1.00 48.47 106 ASN A N 1
ATOM 871 C CA . ASN A 1 106 ? -15.489 -7.163 16.925 1.00 48.47 106 ASN A CA 1
ATOM 872 C C . ASN A 1 106 ? -14.506 -6.118 17.456 1.00 48.47 106 ASN A C 1
ATOM 874 O O . ASN A 1 106 ? -13.357 -6.434 17.766 1.00 48.47 106 ASN A O 1
ATOM 878 N N . CYS A 1 107 ? -14.942 -4.860 17.508 1.00 48.72 107 CYS A N 1
ATOM 879 C CA . CYS A 1 107 ? -14.295 -3.835 18.317 1.00 48.72 107 CYS A CA 1
ATOM 880 C C . CYS A 1 107 ? -14.323 -4.326 19.771 1.00 48.72 107 CYS A C 1
ATOM 882 O O . CYS A 1 107 ? -15.324 -4.204 20.475 1.00 48.72 107 CYS A O 1
ATOM 884 N N . ARG A 1 108 ? -13.242 -5.001 20.183 1.00 45.38 108 ARG A N 1
ATOM 885 C CA . ARG A 1 108 ? -13.212 -5.812 21.406 1.00 45.38 108 ARG A CA 1
ATOM 886 C C . ARG A 1 108 ? -13.306 -4.986 22.689 1.00 45.38 108 ARG A C 1
ATOM 888 O O . ARG A 1 108 ? -13.509 -5.584 23.731 1.00 45.38 108 ARG A O 1
ATOM 895 N N . ASP A 1 109 ? -13.290 -3.658 22.597 1.00 40.12 109 ASP A N 1
ATOM 896 C CA . ASP A 1 109 ? -13.791 -2.759 23.630 1.00 40.12 109 ASP A CA 1
ATOM 897 C C . ASP A 1 109 ? -14.472 -1.539 22.990 1.00 40.12 109 ASP A C 1
ATOM 899 O O . ASP A 1 109 ? -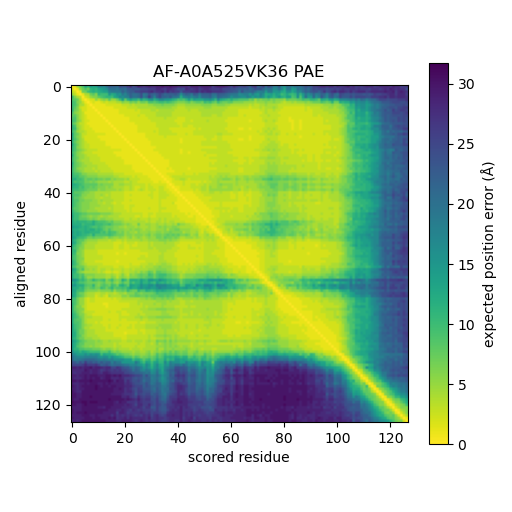13.924 -0.861 22.121 1.00 40.12 109 ASP A O 1
ATOM 903 N N . ARG A 1 110 ? -15.708 -1.268 23.422 1.00 45.22 110 ARG A N 1
ATOM 904 C CA . ARG A 1 110 ? -16.595 -0.174 22.978 1.00 45.22 110 ARG A CA 1
ATOM 905 C C . ARG A 1 110 ? -16.146 1.204 23.496 1.00 45.22 110 ARG A C 1
ATOM 907 O O . ARG A 1 110 ? -16.966 1.976 23.989 1.00 45.22 110 ARG A O 1
ATOM 914 N N . THR A 1 111 ? -14.855 1.513 23.423 1.00 45.09 111 THR A N 1
ATOM 915 C CA . THR A 1 111 ? -14.264 2.740 23.989 1.00 45.09 111 THR A CA 1
ATOM 916 C C . THR A 1 111 ? -13.647 3.681 22.951 1.00 45.09 111 THR A C 1
ATOM 918 O O . THR A 1 111 ? -13.154 4.738 23.323 1.00 45.09 111 THR A O 1
ATOM 921 N N . CYS A 1 112 ? -13.769 3.407 21.647 1.00 47.88 112 CYS A N 1
ATOM 922 C CA . CYS A 1 112 ? -13.554 4.428 20.601 1.00 47.88 112 CYS A CA 1
ATOM 923 C C . CYS A 1 112 ? -14.735 5.428 20.437 1.00 47.88 112 CYS A C 1
ATOM 925 O O . CYS A 1 112 ? -14.633 6.378 19.678 1.00 47.88 112 CYS A O 1
ATOM 927 N N . HIS A 1 113 ? -15.786 5.253 21.253 1.00 42.84 113 HIS A N 1
ATOM 928 C CA . HIS A 1 113 ? -16.601 6.263 21.953 1.00 42.84 113 HIS A CA 1
ATOM 929 C C . HIS A 1 113 ? -17.483 7.321 21.222 1.00 42.84 113 HIS A C 1
ATOM 931 O O . HIS A 1 113 ? -17.016 8.236 20.560 1.00 42.84 113 HIS A O 1
ATOM 937 N N . VAL A 1 114 ? -18.762 7.292 21.653 1.00 39.62 114 VAL A N 1
ATOM 938 C CA . VAL A 1 114 ? -19.732 8.393 21.906 1.00 39.62 114 VAL A CA 1
ATOM 939 C C . VAL A 1 114 ? -20.796 8.704 20.831 1.00 39.62 114 VAL A C 1
ATOM 941 O O . VAL A 1 114 ? -20.539 9.304 19.800 1.00 39.62 114 VAL A O 1
ATOM 944 N N . ALA A 1 115 ? -22.036 8.350 21.203 1.00 40.81 115 ALA A N 1
ATOM 945 C CA . ALA A 1 115 ? -23.329 8.996 20.937 1.00 40.81 115 ALA A CA 1
ATOM 946 C C . ALA A 1 115 ? -23.637 9.592 19.544 1.00 40.81 115 ALA A C 1
ATOM 948 O O . ALA A 1 115 ? -23.331 10.743 19.258 1.00 40.81 115 ALA A O 1
ATOM 949 N N . ALA A 1 116 ? -24.474 8.869 18.799 1.00 34.19 116 ALA A N 1
ATOM 950 C CA . ALA A 1 116 ? -25.600 9.414 18.032 1.00 34.19 116 ALA A CA 1
ATOM 951 C C . ALA A 1 116 ? -26.645 8.282 17.913 1.00 34.19 116 ALA A C 1
ATOM 953 O O . ALA A 1 116 ? -26.395 7.271 17.269 1.00 34.19 116 ALA A O 1
ATOM 954 N N . THR A 1 117 ? -27.675 8.240 18.770 1.00 38.69 117 THR A N 1
ATOM 955 C CA . THR A 1 117 ? -29.062 8.623 18.414 1.00 38.69 117 THR A CA 1
ATOM 956 C C . THR A 1 117 ? -29.468 8.035 17.050 1.00 38.69 117 THR A C 1
ATOM 958 O O . THR A 1 117 ? -28.917 8.421 16.032 1.00 38.69 117 THR A O 1
ATOM 961 N N . THR A 1 118 ? -30.449 7.153 16.886 1.00 36.06 118 THR A N 1
ATOM 962 C CA . THR A 1 118 ? -31.765 7.091 17.524 1.00 36.06 118 THR A CA 1
ATOM 963 C C . THR A 1 118 ? -32.402 5.775 17.059 1.00 36.06 118 THR A C 1
ATOM 965 O O . THR A 1 118 ? -32.353 5.466 15.875 1.00 36.06 118 THR A O 1
ATOM 968 N N . ASN A 1 119 ? -32.988 5.019 17.984 1.00 43.53 119 ASN A N 1
ATOM 969 C CA . ASN A 1 119 ? -34.298 4.379 17.836 1.00 43.53 119 ASN A CA 1
ATOM 970 C C . ASN A 1 119 ? -34.727 3.961 16.406 1.00 43.53 119 ASN A C 1
ATOM 972 O O . ASN A 1 119 ? -35.335 4.760 15.697 1.00 43.53 119 ASN A O 1
ATOM 976 N N . LEU A 1 120 ? -34.500 2.701 16.017 1.00 40.69 120 LEU A N 1
ATOM 977 C CA . LEU A 1 120 ? -35.203 2.086 14.877 1.00 40.69 120 LEU A CA 1
ATOM 978 C C . LEU A 1 120 ? -35.667 0.636 15.115 1.00 40.69 120 LEU A C 1
ATOM 980 O O . LEU A 1 120 ? -36.162 0.010 14.188 1.00 40.69 120 LEU A O 1
ATOM 984 N N . ASP A 1 121 ? -35.647 0.148 16.361 1.00 37.59 121 ASP A N 1
ATOM 985 C CA . ASP A 1 121 ? -36.191 -1.178 16.713 1.00 37.59 121 ASP A CA 1
ATOM 986 C C . ASP A 1 121 ? -37.545 -1.124 17.450 1.00 37.59 121 ASP A C 1
ATOM 988 O O . ASP A 1 121 ? -38.080 -2.153 17.857 1.00 37.59 121 ASP A O 1
ATOM 992 N N . HIS A 1 122 ? -38.158 0.058 17.592 1.00 40.47 122 HIS A N 1
ATOM 993 C CA . HIS A 1 122 ? -39.461 0.197 18.262 1.00 40.47 122 HIS A CA 1
ATOM 994 C C . HIS A 1 122 ? -40.678 0.378 17.339 1.00 40.47 122 HIS A C 1
ATOM 996 O O . HIS A 1 122 ? -41.791 0.490 17.849 1.00 40.47 122 HIS A O 1
ATOM 1002 N N . VAL A 1 123 ? -40.519 0.361 16.008 1.00 47.78 123 VAL A N 1
ATOM 1003 C CA . VAL A 1 123 ? -41.644 0.576 15.064 1.00 47.78 123 VAL A CA 1
ATOM 1004 C C . VAL A 1 123 ? -42.168 -0.719 14.417 1.00 47.78 123 VAL A C 1
ATOM 1006 O O . VAL A 1 123 ? -43.206 -0.692 13.771 1.00 47.78 123 VAL A O 1
ATOM 1009 N N . LEU A 1 124 ? -41.552 -1.884 14.650 1.00 41.31 124 LEU A N 1
ATOM 1010 C CA . LEU A 1 124 ? -42.013 -3.155 14.056 1.00 41.31 124 LEU A CA 1
ATOM 1011 C C . LEU A 1 124 ? -42.533 -4.198 15.062 1.00 41.31 124 LEU A C 1
ATOM 1013 O O . LEU A 1 124 ? -42.578 -5.381 14.743 1.00 41.31 124 LEU A O 1
ATOM 1017 N N . SER A 1 125 ? -42.973 -3.789 16.260 1.00 44.22 125 SER A N 1
ATOM 1018 C CA . SER A 1 125 ? -43.632 -4.710 17.213 1.00 44.22 125 SER A CA 1
ATOM 1019 C C . SER A 1 125 ? -45.043 -4.311 17.656 1.00 44.22 125 SER A C 1
ATOM 1021 O O . SER A 1 125 ? -45.606 -4.964 18.536 1.00 44.22 125 SER A O 1
ATOM 1023 N N . ARG A 1 126 ? -45.650 -3.276 17.055 1.00 44.41 126 ARG A N 1
ATOM 1024 C CA . ARG A 1 126 ? -47.059 -2.910 17.297 1.00 44.41 126 ARG A CA 1
ATOM 1025 C C . ARG A 1 126 ? -47.764 -2.372 16.046 1.00 44.41 126 ARG A C 1
ATOM 1027 O O . ARG A 1 126 ? -48.073 -1.189 15.973 1.00 44.41 126 ARG A O 1
ATOM 1034 N N . THR A 1 127 ? -48.040 -3.276 15.116 1.00 44.62 127 THR A N 1
ATOM 1035 C CA . THR A 1 127 ? -49.240 -3.333 14.253 1.00 44.62 127 THR A CA 1
ATOM 1036 C C . THR A 1 127 ? -49.367 -4.764 13.765 1.00 44.62 127 THR A C 1
ATOM 1038 O O . THR A 1 127 ? -50.515 -5.241 13.679 1.00 44.62 127 THR A O 1
#

Solvent-accessible surface area (backbone atoms only — not comparable to full-atom values): 7862 Å² total; per-residue (Å²): 135,80,59,71,68,59,54,53,54,46,52,53,51,50,50,51,48,52,55,50,51,55,50,50,46,50,55,48,33,51,54,34,44,78,61,72,44,88,53,92,45,64,69,52,33,52,54,48,31,41,77,72,64,59,43,79,90,51,74,65,57,59,52,48,55,50,50,54,65,46,63,82,51,56,88,42,73,70,52,54,58,56,49,55,67,48,46,67,62,50,52,56,52,53,54,51,46,56,53,48,70,72,44,88,81,74,70,89,63,90,71,78,68,82,87,79,88,74,93,80,82,78,78,85,81,80,132

Nearest PDB structures (foldseek):
  2ywa-assembly2_C  TM=9.460E-01  e=2.067E-05  Thermus thermophilus HB8
  8xeh-assembly1_D  TM=9.053E-01  e=3.407E-04  Legionella pneumophila
  8xdj-assembly1_C  TM=9.343E-01  e=1.850E-03  Legionella pneumophila
  1jog-assembly1_B  TM=8.913E-01  e=7.314E-03  Haemophilus influenzae

Mean predicted aligned error: 10.31 Å

Foldseek 3Di:
DPDVVNVVVLLVLLVVLLVLLVVLLVVLQVVCVVLVHHDDDSVRSVVVCCVQVLDPDDVLSVVSVVLSVCNVVVVPVVSSVVSSVSVVVVVVVSVSNVVSVPDDRCSVDPPSDDDDDDDDPPPPPDD

Radius of gyration: 19.81 Å; Cα contacts (8 Å, |Δi|>4): 67; chains: 1; bounding box: 70×23×48 Å

pLDDT: mean 78.03, std 18.49, range [34.19, 94.81]

Sequence (127 aa):
MVEPEFALVRDAAIKRFEFTYELVWKAVQRVLWDQGVLCHSSKGCLSETFTCGLAQDNPLWIRMIEDRSFTVHTYNESMPVAIYRSLKEYELLFRSYLRALGAPWNCRDRTCHVAATTNLDHVLSRT